Protein AF-A0A2V9AKW1-F1 (afdb_monomer)

Secondary structure (DSSP, 8-state):
--------EEEE-EEETT--B-EEE--STTSTT-EEEEEEEPPTT--HHHHHHHHHHTSPP-TTEEE---B-

Nearest PDB structures (foldseek):
  2r5w-assembly1_A  TM=8.453E-01  e=6.665E-02  Francisella tularensis subsp. tularensis
  2qjt-assembly1_A  TM=8.242E-01  e=8.004E-02  Francisella tularensis
  1rya-assembly1_B  TM=8.625E-01  e=3.259E-01  Escherichia coli
  2qjo-assembly1_C-2  TM=6.876E-01  e=2.000E-01  Synechocystis sp. PCC 6803
  3gg6-assembly1_A  TM=6.243E-01  e=1.770E-01  Homo sapiens

Radius of gyration: 13.37 Å; Cα contacts (8 Å, |Δi|>4): 101; chains: 1; bounding box: 30×23×42 Å

Sequence (72 aa):
MPESHPRVGVGVLLTNNQGRVLLTLRKLPPEAGCWSIVGGKVDFLETLEQCAIRAYASRRPKPGLSLAAPVL

Structure (mmCIF, N/CA/C/O backbone):
data_AF-A0A2V9AKW1-F1
#
_entry.id   AF-A0A2V9AKW1-F1
#
loop_
_atom_site.group_PDB
_atom_site.id
_atom_site.type_symbol
_atom_site.label_atom_id
_atom_site.label_alt_id
_atom_site.label_comp_id
_atom_site.label_asym_id
_atom_site.label_entity_id
_atom_site.label_seq_id
_atom_site.pdbx_PDB_ins_code
_atom_site.Cartn_x
_atom_site.Cartn_y
_atom_site.Cartn_z
_atom_site.occupancy
_atom_site.B_iso_or_equiv
_atom_site.auth_seq_id
_atom_site.auth_comp_id
_atom_site.auth_asym_id
_atom_site.auth_atom_id
_atom_site.pdbx_PDB_model_num
ATOM 1 N N . MET A 1 1 ? 4.533 -6.530 -28.029 1.00 51.31 1 MET A N 1
ATOM 2 C CA . MET A 1 1 ? 3.840 -6.838 -26.759 1.00 51.31 1 MET A CA 1
ATOM 3 C C . MET A 1 1 ? 4.563 -6.067 -25.671 1.00 51.31 1 MET A C 1
ATOM 5 O O . MET A 1 1 ? 5.783 -6.184 -25.659 1.00 51.31 1 MET A O 1
ATOM 9 N N . PRO A 1 2 ? 3.915 -5.224 -24.846 1.00 55.84 2 PRO A N 1
ATOM 10 C CA . PRO A 1 2 ? 4.640 -4.601 -23.744 1.00 55.84 2 PRO A CA 1
ATOM 11 C C . PRO A 1 2 ? 5.167 -5.729 -22.853 1.00 55.84 2 PRO A C 1
ATOM 13 O O . PRO A 1 2 ? 4.421 -6.662 -22.556 1.00 55.84 2 PRO A O 1
ATOM 16 N N . GLU A 1 3 ? 6.453 -5.688 -22.509 1.00 56.56 3 GLU A N 1
ATOM 17 C CA . GLU A 1 3 ? 7.069 -6.671 -21.620 1.00 56.56 3 GLU A CA 1
ATOM 18 C C . GLU A 1 3 ? 6.215 -6.830 -20.359 1.00 56.56 3 GLU A C 1
ATOM 20 O O . GLU A 1 3 ? 5.979 -5.870 -19.623 1.00 56.56 3 GLU A O 1
ATOM 25 N N . SER A 1 4 ? 5.728 -8.045 -20.111 1.00 70.81 4 SER A N 1
ATOM 26 C CA . SER A 1 4 ? 4.984 -8.385 -18.903 1.00 70.81 4 SER A CA 1
ATOM 27 C C . SER A 1 4 ? 5.963 -8.675 -17.770 1.00 70.81 4 SER A C 1
ATOM 29 O O . SER A 1 4 ? 6.013 -9.786 -17.245 1.00 70.81 4 SER A O 1
ATOM 31 N N . HIS A 1 5 ? 6.801 -7.699 -17.428 1.00 80.38 5 HIS A N 1
ATOM 32 C CA . HIS A 1 5 ? 7.640 -7.821 -16.247 1.00 80.38 5 HIS A CA 1
ATOM 33 C C . HIS A 1 5 ? 6.759 -7.677 -14.995 1.00 80.38 5 HIS A C 1
ATOM 35 O O . HIS A 1 5 ? 5.889 -6.793 -14.947 1.00 80.38 5 HIS A O 1
ATOM 41 N N . PRO A 1 6 ? 6.946 -8.538 -13.979 1.00 84.19 6 PRO A N 1
ATOM 42 C CA . PRO A 1 6 ? 6.260 -8.374 -12.708 1.00 84.19 6 PRO A CA 1
ATOM 43 C C . PRO A 1 6 ? 6.592 -6.995 -12.134 1.00 84.19 6 PRO A C 1
ATOM 45 O O . PRO A 1 6 ? 7.727 -6.523 -12.213 1.00 84.19 6 PRO A O 1
ATOM 48 N N . ARG A 1 7 ?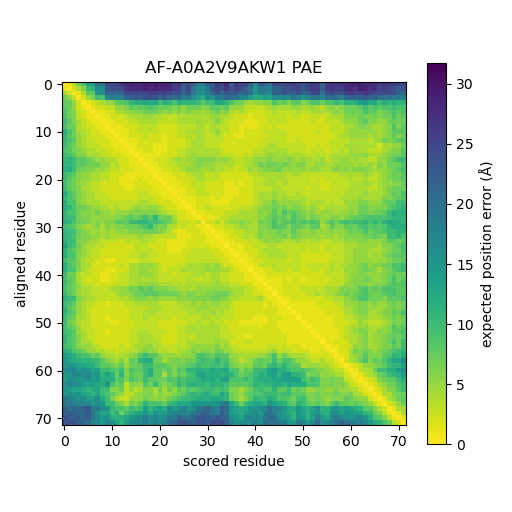 5.580 -6.330 -11.575 1.00 85.69 7 ARG A N 1
ATOM 49 C CA . ARG A 1 7 ? 5.74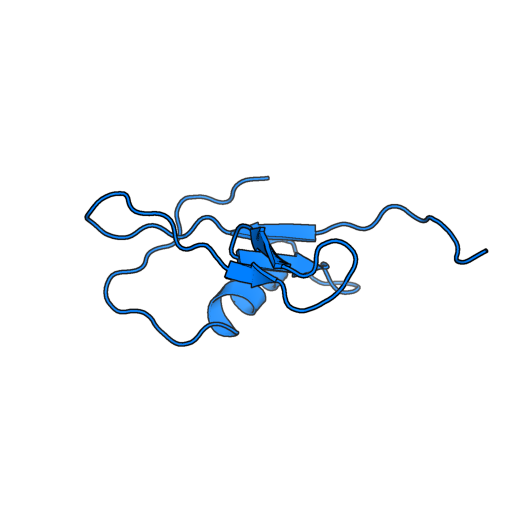6 -5.044 -10.895 1.00 85.69 7 ARG A CA 1
ATOM 50 C C . ARG A 1 7 ? 5.377 -5.184 -9.436 1.00 85.69 7 ARG A C 1
ATOM 52 O O . ARG A 1 7 ? 4.401 -5.852 -9.108 1.00 85.69 7 ARG A O 1
ATOM 59 N N . VAL A 1 8 ? 6.142 -4.503 -8.596 1.00 89.25 8 VAL A N 1
ATOM 60 C CA . VAL A 1 8 ? 5.888 -4.417 -7.162 1.00 89.25 8 VAL A CA 1
ATOM 61 C C . VAL A 1 8 ? 4.976 -3.223 -6.900 1.00 89.25 8 VAL A C 1
ATOM 63 O O . VAL A 1 8 ? 5.163 -2.130 -7.445 1.00 89.25 8 VAL A O 1
ATOM 66 N N . GLY A 1 9 ? 3.956 -3.446 -6.084 1.00 89.81 9 GLY A N 1
ATOM 67 C CA . GLY A 1 9 ? 3.087 -2.403 -5.566 1.00 89.81 9 GLY A CA 1
ATOM 68 C C . GLY A 1 9 ? 2.940 -2.558 -4.064 1.00 89.81 9 GLY A C 1
ATOM 69 O O . GLY A 1 9 ? 3.186 -3.635 -3.529 1.00 89.81 9 GLY A O 1
ATOM 70 N N . VAL A 1 10 ? 2.537 -1.481 -3.402 1.00 92.00 10 VAL A N 1
ATOM 71 C CA . VAL A 1 10 ? 2.233 -1.488 -1.971 1.00 92.00 10 VAL A CA 1
ATOM 72 C C . VAL A 1 10 ? 0.778 -1.100 -1.751 1.00 92.00 10 VAL A C 1
ATOM 74 O O . VAL A 1 10 ? 0.258 -0.182 -2.399 1.00 92.00 10 VAL A O 1
ATOM 77 N N . GLY A 1 11 ? 0.129 -1.814 -0.836 1.00 90.56 11 GLY A N 1
ATOM 78 C CA . GLY A 1 11 ? -1.198 -1.515 -0.323 1.00 90.56 11 GLY A CA 1
ATOM 79 C C . GLY A 1 11 ? -1.120 -0.939 1.087 1.00 90.56 11 GLY A C 1
ATOM 80 O O . GLY A 1 11 ? -0.328 -1.370 1.916 1.00 90.56 11 GLY A O 1
ATOM 81 N N . VAL A 1 12 ? -1.963 0.045 1.373 1.00 89.38 12 VAL A N 1
ATOM 82 C CA . VAL A 1 12 ? -2.091 0.679 2.681 1.00 89.38 12 VAL A CA 1
ATOM 83 C C . VAL A 1 12 ? -3.536 0.554 3.128 1.00 89.38 12 VAL A C 1
ATOM 85 O O . VAL A 1 12 ? -4.452 1.131 2.528 1.00 89.38 12 VAL A O 1
ATOM 88 N N . LEU A 1 13 ? -3.739 -0.195 4.208 1.00 90.31 13 LEU A N 1
ATOM 89 C CA . LEU A 1 13 ? -5.034 -0.292 4.853 1.00 90.31 13 LEU A CA 1
ATOM 90 C C . LEU A 1 13 ? -5.186 0.883 5.818 1.00 90.31 13 LEU A C 1
ATOM 92 O O . LEU A 1 13 ? -4.399 1.073 6.739 1.00 90.31 13 LEU A O 1
ATOM 96 N N . LEU A 1 14 ? -6.202 1.703 5.588 1.00 87.44 14 LEU A N 1
ATOM 97 C CA . LEU A 1 14 ? -6.477 2.867 6.416 1.00 87.44 14 LEU A CA 1
ATOM 98 C C . LEU A 1 14 ? -7.820 2.682 7.091 1.00 87.44 14 LEU A C 1
ATOM 100 O O . LEU A 1 14 ? -8.828 2.490 6.406 1.00 87.44 14 LEU A O 1
ATOM 104 N N . THR A 1 15 ? -7.832 2.770 8.415 1.00 89.50 15 THR A N 1
ATOM 105 C CA . THR A 1 15 ? -9.033 2.558 9.221 1.00 89.50 15 THR A CA 1
ATOM 106 C C . THR A 1 15 ? -9.344 3.772 10.071 1.00 89.50 15 THR A C 1
ATOM 108 O O . THR A 1 15 ? -8.441 4.490 10.501 1.00 89.50 15 THR A O 1
ATOM 111 N N . ASN A 1 16 ? -10.629 4.012 10.319 1.00 88.31 16 ASN A N 1
ATOM 112 C CA . ASN A 1 16 ? -11.057 4.985 11.319 1.00 88.31 16 ASN A CA 1
ATOM 113 C C . ASN A 1 16 ? -11.354 4.311 12.670 1.00 88.31 16 ASN A C 1
ATOM 115 O O . ASN A 1 16 ? -11.396 3.085 12.770 1.00 88.31 16 ASN A O 1
ATOM 119 N N . ASN A 1 17 ? -11.656 5.113 13.693 1.00 88.50 17 ASN A N 1
ATOM 120 C CA . ASN A 1 17 ? -11.989 4.628 15.043 1.00 88.50 17 ASN A CA 1
ATOM 121 C C . ASN A 1 17 ? -13.262 3.758 15.108 1.00 88.50 17 ASN A C 1
ATOM 123 O O . ASN A 1 17 ? -13.565 3.190 16.149 1.00 88.50 17 ASN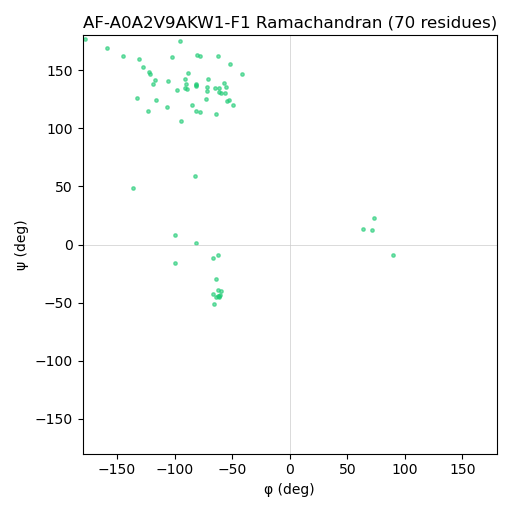 A O 1
ATOM 127 N N . GLN A 1 18 ? -14.025 3.671 14.016 1.00 91.44 18 GLN A N 1
ATOM 128 C CA . GLN A 1 18 ? -15.211 2.821 13.893 1.00 91.44 18 GLN A CA 1
ATOM 129 C C . GLN A 1 18 ? -14.907 1.511 13.145 1.00 91.44 18 GLN A C 1
ATOM 131 O O . GLN A 1 18 ? -15.836 0.805 12.762 1.00 91.44 18 GLN A O 1
ATOM 136 N N . GLY A 1 19 ? -13.633 1.216 12.860 1.00 88.19 19 GLY A N 1
ATOM 137 C CA . GLY A 1 19 ? -13.220 0.027 12.112 1.00 88.19 19 GLY A CA 1
ATOM 138 C C . GLY A 1 19 ? -13.560 0.069 10.618 1.00 88.19 19 GLY A C 1
ATOM 139 O O . GLY A 1 19 ? -13.487 -0.952 9.941 1.00 88.19 19 GLY A O 1
ATOM 140 N N . ARG A 1 20 ? -13.945 1.230 10.070 1.00 90.56 20 ARG A N 1
ATOM 141 C CA . ARG A 1 20 ? -14.256 1.373 8.639 1.00 90.56 20 ARG A CA 1
ATOM 142 C C . ARG A 1 20 ? -12.975 1.544 7.839 1.00 90.56 20 ARG A C 1
ATOM 144 O O . ARG A 1 20 ? -12.126 2.348 8.219 1.00 90.56 20 ARG A O 1
ATOM 151 N N . VAL A 1 21 ? -12.888 0.860 6.702 1.00 90.38 21 VAL A N 1
ATOM 152 C CA . VAL A 1 21 ? -11.742 0.924 5.786 1.00 90.38 21 VAL A CA 1
ATOM 153 C C . VAL A 1 21 ? -11.943 2.015 4.737 1.00 90.38 21 VAL A C 1
ATOM 155 O O . VAL A 1 21 ? -13.005 2.114 4.118 1.00 90.38 21 VAL A O 1
ATOM 158 N N . LEU A 1 22 ? -10.909 2.822 4.491 1.00 89.94 22 LEU A N 1
ATOM 159 C CA . LEU A 1 22 ? -10.902 3.746 3.364 1.00 89.94 22 LEU A CA 1
ATOM 160 C C . LEU A 1 22 ? -10.596 2.996 2.066 1.00 89.94 22 LEU A C 1
ATOM 162 O O . LEU A 1 22 ? -9.473 2.552 1.833 1.00 89.94 22 LEU A O 1
ATOM 166 N N . LEU A 1 23 ? -11.591 2.954 1.187 1.00 91.75 23 LEU A N 1
ATOM 167 C CA . LEU A 1 23 ? -11.443 2.481 -0.182 1.00 91.75 23 LEU A CA 1
ATOM 168 C C . LEU A 1 23 ? -11.371 3.639 -1.170 1.00 91.75 23 LEU A C 1
ATOM 170 O O . LEU A 1 23 ? -11.743 4.786 -0.896 1.00 91.75 23 LEU A O 1
ATOM 174 N N . THR A 1 24 ? -10.865 3.318 -2.351 1.00 90.00 24 THR A N 1
ATOM 175 C CA . THR A 1 24 ? -10.557 4.275 -3.395 1.00 90.00 24 THR A CA 1
ATOM 176 C C . THR A 1 24 ? -11.119 3.778 -4.709 1.00 90.00 24 THR A C 1
ATOM 178 O O . THR A 1 24 ? -10.870 2.642 -5.104 1.00 90.00 24 THR A O 1
ATOM 181 N N . LEU A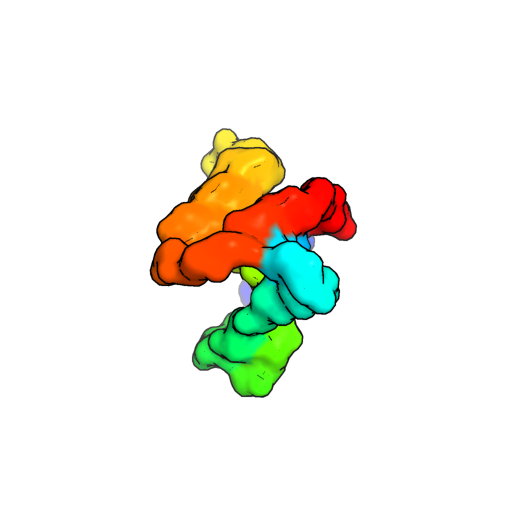 1 25 ? -11.914 4.620 -5.365 1.00 91.94 25 LEU A N 1
ATOM 182 C CA . LEU A 1 25 ? -12.476 4.292 -6.665 1.00 91.94 25 LEU A CA 1
ATOM 183 C C . LEU A 1 25 ? -11.425 4.566 -7.738 1.00 91.94 25 LEU A C 1
ATOM 185 O O . LEU A 1 25 ? -11.001 5.711 -7.937 1.00 91.94 25 LEU A O 1
ATOM 189 N N . ARG A 1 26 ? -10.983 3.507 -8.411 1.00 90.50 26 ARG A N 1
ATOM 190 C CA . ARG A 1 26 ? -9.979 3.592 -9.464 1.00 90.50 26 ARG A CA 1
ATOM 191 C C . ARG A 1 26 ? -10.569 4.247 -10.707 1.00 90.50 26 ARG A C 1
ATOM 193 O O . ARG A 1 26 ? -11.632 3.865 -11.182 1.00 90.50 26 ARG A O 1
ATOM 200 N N . LYS A 1 27 ? -9.846 5.217 -11.266 1.00 89.69 27 LYS A N 1
ATOM 201 C CA . LYS A 1 27 ? -10.248 5.919 -12.498 1.00 89.69 27 LYS A CA 1
ATOM 202 C C . LYS A 1 27 ? -9.542 5.407 -13.753 1.00 89.69 27 LYS A C 1
ATOM 204 O O . LYS A 1 27 ? -9.976 5.722 -14.852 1.00 89.69 27 LYS A O 1
ATOM 209 N N . LEU A 1 28 ? -8.449 4.657 -13.592 1.00 85.12 28 LEU A N 1
ATOM 210 C CA . LEU A 1 28 ? -7.555 4.262 -14.682 1.00 85.12 28 LEU A CA 1
ATOM 211 C C . LEU A 1 28 ? -7.442 2.729 -14.802 1.00 85.12 28 LEU A C 1
ATOM 213 O O . LEU A 1 28 ? -7.456 2.038 -13.769 1.00 85.12 28 LEU A O 1
ATOM 217 N N . PRO A 1 29 ? -7.267 2.197 -16.031 1.00 83.69 29 PRO A N 1
ATOM 218 C CA . PRO A 1 29 ? -6.947 0.789 -16.271 1.00 83.69 29 PRO A CA 1
ATOM 219 C C . PRO A 1 29 ? -5.733 0.309 -15.450 1.00 83.69 29 PRO A C 1
ATOM 221 O O . PRO A 1 29 ? -4.888 1.125 -15.064 1.00 83.69 29 PRO A O 1
ATOM 224 N N . PRO A 1 30 ? -5.604 -0.999 -15.159 1.00 71.19 30 PRO A N 1
ATOM 225 C CA . PRO A 1 30 ? -6.424 -2.120 -15.645 1.00 71.19 30 PRO A CA 1
ATOM 226 C C . PRO A 1 30 ? -7.761 -2.360 -14.914 1.00 71.19 30 PRO A C 1
ATOM 228 O O . PRO A 1 30 ? -8.494 -3.256 -15.300 1.00 71.19 30 PRO A O 1
ATOM 231 N N . GLU A 1 31 ? -8.135 -1.553 -13.918 1.00 84.38 31 GLU A N 1
ATOM 232 C CA . GLU A 1 31 ? -9.357 -1.783 -13.118 1.00 84.38 31 GLU A CA 1
ATOM 233 C C . GLU A 1 31 ? -10.134 -0.477 -12.896 1.00 84.38 31 GLU A C 1
ATOM 235 O O . GLU A 1 31 ? -10.450 -0.095 -11.769 1.00 84.38 31 GLU A O 1
ATOM 240 N N . ALA A 1 32 ? -10.361 0.289 -13.963 1.00 90.31 32 ALA A N 1
ATOM 241 C CA . ALA A 1 32 ? -11.180 1.494 -13.867 1.00 90.31 32 ALA A CA 1
ATOM 242 C C . ALA A 1 32 ? -12.609 1.122 -13.426 1.00 90.31 32 ALA A C 1
ATOM 244 O O . ALA A 1 32 ? -13.188 0.173 -13.944 1.00 90.31 32 ALA A O 1
ATOM 245 N N . GLY A 1 33 ? -13.172 1.862 -12.469 1.00 93.50 33 GLY A N 1
ATOM 246 C CA . GLY A 1 33 ? -14.500 1.604 -11.901 1.00 93.50 33 GLY A CA 1
ATOM 247 C C . GLY A 1 33 ? -14.520 0.663 -10.691 1.00 93.50 33 GLY A C 1
ATOM 248 O O . GLY A 1 33 ? -15.542 0.589 -10.014 1.00 93.50 33 GLY A O 1
ATOM 249 N N . CYS A 1 34 ? -13.407 0.004 -10.357 1.00 93.81 34 CYS A N 1
ATOM 250 C CA . CYS A 1 34 ? -13.322 -0.865 -9.183 1.00 93.81 34 CYS A CA 1
ATOM 251 C C . CYS A 1 34 ? -12.899 -0.099 -7.920 1.00 93.81 34 CYS A C 1
ATOM 253 O O . CYS A 1 34 ? -12.103 0.847 -7.970 1.00 93.81 34 CYS A O 1
ATOM 255 N N . TRP A 1 35 ? -13.403 -0.543 -6.768 1.00 93.81 35 TRP A N 1
ATOM 256 C CA . TRP A 1 35 ? -12.910 -0.111 -5.462 1.00 93.81 35 TRP A CA 1
ATOM 257 C C . TRP A 1 35 ? -11.657 -0.900 -5.088 1.00 93.81 35 TRP A C 1
ATOM 259 O O . TRP A 1 35 ? -11.614 -2.115 -5.244 1.00 93.81 35 TRP A O 1
ATOM 269 N N . SER A 1 36 ? -10.646 -0.210 -4.572 1.00 90.75 36 SER A N 1
ATOM 270 C CA . SER A 1 36 ? -9.402 -0.820 -4.103 1.00 90.75 36 SER A CA 1
ATOM 271 C C . SER A 1 36 ? -8.868 -0.074 -2.882 1.00 90.75 36 SER A C 1
ATOM 273 O O . SER A 1 36 ? -9.260 1.070 -2.622 1.00 90.75 36 SER A O 1
ATOM 275 N N . ILE A 1 37 ? -7.973 -0.710 -2.131 1.00 90.94 37 ILE A N 1
ATOM 276 C CA . ILE A 1 37 ? -7.253 -0.071 -1.025 1.00 90.94 37 ILE A CA 1
ATOM 277 C C . ILE A 1 37 ? -6.379 1.084 -1.537 1.00 90.94 37 ILE A C 1
ATOM 279 O O . ILE A 1 37 ? -6.109 1.213 -2.735 1.00 90.94 37 ILE A O 1
ATOM 283 N N . VAL A 1 38 ? -5.963 1.979 -0.639 1.00 90.06 38 VAL A N 1
ATOM 284 C CA . VAL A 1 38 ? -4.971 3.002 -0.997 1.00 90.06 38 VAL A CA 1
ATOM 285 C C . VAL A 1 38 ? -3.666 2.288 -1.320 1.00 90.06 38 VAL A C 1
ATOM 287 O O . VAL A 1 38 ? -3.268 1.389 -0.597 1.00 90.06 38 VAL A O 1
ATOM 290 N N . GLY A 1 39 ? -2.998 2.667 -2.399 1.00 89.50 39 GLY A N 1
ATOM 291 C CA . GLY A 1 39 ? -1.763 2.011 -2.792 1.00 89.50 39 GLY A CA 1
ATOM 292 C C . GLY A 1 39 ? -1.152 2.635 -4.029 1.00 89.50 39 GLY A C 1
ATOM 293 O O . GLY A 1 39 ? -1.721 3.554 -4.630 1.00 89.50 39 GLY A O 1
ATOM 294 N N . GLY A 1 40 ? 0.014 2.126 -4.396 1.00 88.56 40 GLY A N 1
ATOM 295 C CA . GLY A 1 40 ? 0.807 2.647 -5.497 1.00 88.56 40 GLY A CA 1
ATOM 296 C C . GLY A 1 40 ? 1.795 1.623 -6.028 1.00 88.56 40 GLY A C 1
ATOM 297 O O . GLY A 1 40 ? 1.996 0.560 -5.444 1.00 88.56 40 GLY A O 1
ATOM 298 N N . LYS A 1 41 ? 2.394 1.952 -7.172 1.00 90.75 41 LYS A N 1
ATOM 299 C CA . LYS A 1 41 ? 3.557 1.231 -7.689 1.00 90.75 41 LYS A CA 1
ATOM 300 C C . LYS A 1 41 ? 4.795 1.758 -6.974 1.00 90.75 41 LYS A C 1
ATOM 302 O O . LYS A 1 41 ? 4.908 2.973 -6.796 1.00 90.75 41 LYS A O 1
ATOM 307 N N . VAL A 1 42 ? 5.679 0.842 -6.600 1.00 91.56 42 VAL A N 1
ATOM 308 C CA . VAL A 1 42 ? 6.979 1.185 -6.023 1.00 91.56 42 VAL A CA 1
ATOM 309 C C . VAL A 1 42 ? 7.851 1.741 -7.140 1.00 91.56 42 VAL A C 1
ATOM 311 O O . VAL A 1 42 ? 7.985 1.108 -8.193 1.00 91.56 42 VAL 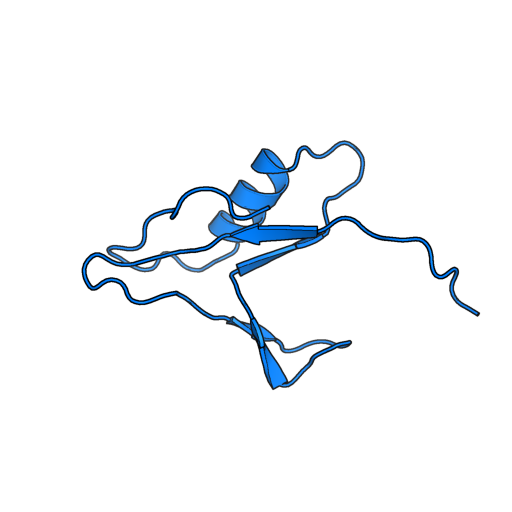A O 1
ATOM 314 N N . ASP A 1 43 ? 8.378 2.943 -6.935 1.00 91.12 43 ASP A N 1
ATOM 315 C CA . ASP A 1 43 ? 9.273 3.581 -7.895 1.00 91.12 43 ASP A CA 1
ATOM 316 C C . ASP A 1 43 ? 10.704 3.027 -7.761 1.00 91.12 43 ASP A C 1
ATOM 318 O O . ASP A 1 43 ? 11.064 2.365 -6.785 1.00 91.12 43 ASP A O 1
ATOM 322 N N . PHE A 1 44 ? 11.541 3.244 -8.777 1.00 89.50 44 PHE A N 1
ATOM 323 C CA . PHE A 1 44 ? 12.914 2.737 -8.760 1.00 89.50 44 PHE A CA 1
ATOM 324 C C . PHE A 1 44 ? 13.702 3.340 -7.585 1.00 89.50 44 PHE A C 1
ATOM 326 O O . PHE A 1 44 ? 13.695 4.555 -7.401 1.00 89.50 44 PHE A O 1
ATOM 333 N N . LEU A 1 45 ? 14.394 2.485 -6.820 1.00 91.81 45 LEU A N 1
ATOM 334 C CA . LEU A 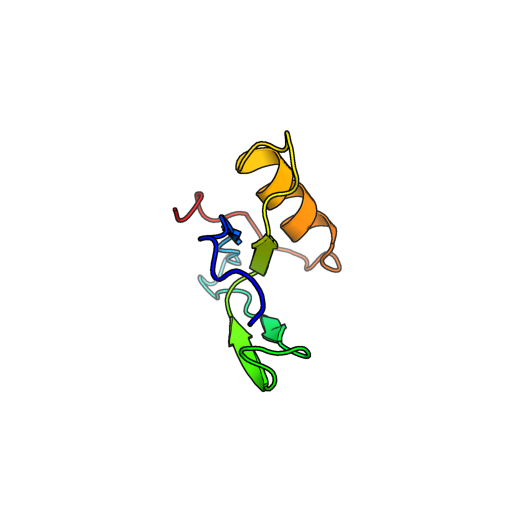1 45 ? 15.133 2.830 -5.591 1.00 91.81 45 LEU A CA 1
ATOM 335 C C . LEU A 1 45 ? 14.268 3.353 -4.427 1.00 91.81 45 LEU A C 1
ATOM 337 O O . LEU A 1 45 ? 14.812 3.864 -3.450 1.00 91.81 45 LEU A O 1
ATOM 341 N N . GLU A 1 46 ? 12.946 3.200 -4.496 1.00 92.19 46 GLU A N 1
ATOM 342 C CA . GLU A 1 46 ? 12.032 3.516 -3.397 1.00 92.19 46 GLU A CA 1
ATOM 343 C C . GLU A 1 46 ? 11.821 2.286 -2.495 1.00 92.19 46 GLU A C 1
ATOM 345 O O . GLU A 1 46 ? 11.656 1.166 -2.987 1.00 92.19 46 GLU A O 1
ATOM 350 N N . THR A 1 47 ? 11.799 2.468 -1.170 1.00 92.38 47 THR A N 1
ATOM 351 C CA . THR A 1 47 ? 11.396 1.393 -0.246 1.00 92.38 47 THR A CA 1
ATOM 352 C C . THR A 1 47 ? 9.874 1.223 -0.214 1.00 92.38 47 THR A C 1
ATOM 354 O O . THR A 1 47 ? 9.111 2.122 -0.581 1.00 92.38 47 THR A O 1
ATOM 357 N N . LEU A 1 48 ? 9.399 0.076 0.277 1.00 90.88 48 LEU A N 1
ATOM 358 C CA . LEU A 1 48 ? 7.961 -0.174 0.428 1.00 90.88 48 LEU A CA 1
ATOM 359 C C . LEU A 1 48 ? 7.304 0.855 1.361 1.00 90.88 48 LEU A C 1
ATOM 361 O O . LEU A 1 48 ? 6.213 1.348 1.075 1.00 90.88 48 LEU A O 1
ATOM 365 N N . GLU A 1 49 ? 7.988 1.227 2.444 1.00 89.38 49 GLU A N 1
ATOM 366 C CA . GLU A 1 49 ? 7.527 2.213 3.422 1.00 89.38 49 GLU A CA 1
ATOM 367 C C . GLU A 1 49 ? 7.448 3.613 2.812 1.00 89.38 49 GLU A C 1
ATOM 369 O O . GLU A 1 49 ? 6.464 4.324 3.025 1.00 89.38 49 GLU A O 1
ATOM 374 N N . GLN A 1 50 ? 8.450 4.006 2.021 1.00 91.00 50 GLN A N 1
ATOM 375 C CA . GLN A 1 50 ? 8.448 5.287 1.311 1.00 91.00 50 GLN A CA 1
ATOM 376 C C . GLN A 1 50 ? 7.274 5.366 0.329 1.00 91.00 50 GLN A C 1
ATOM 378 O O . GLN A 1 50 ? 6.521 6.346 0.342 1.00 91.00 50 GLN A O 1
ATOM 383 N N . CYS A 1 51 ? 7.050 4.295 -0.438 1.00 91.31 51 CYS A N 1
ATOM 384 C CA . CYS A 1 51 ? 5.914 4.186 -1.347 1.00 91.31 51 CYS A CA 1
ATOM 385 C C . CYS A 1 51 ? 4.574 4.279 -0.594 1.00 91.31 51 CYS A C 1
ATOM 387 O O . CYS A 1 51 ? 3.668 5.011 -1.005 1.00 91.31 51 CYS A O 1
ATOM 389 N N . ALA A 1 52 ? 4.453 3.603 0.554 1.00 89.00 52 ALA A N 1
ATOM 390 C CA . ALA A 1 52 ? 3.255 3.628 1.391 1.00 89.00 52 ALA A CA 1
ATOM 391 C C . ALA A 1 52 ? 2.967 5.031 1.953 1.00 89.00 52 ALA A C 1
ATOM 393 O O . ALA A 1 52 ? 1.830 5.508 1.878 1.00 89.00 52 ALA A O 1
ATOM 394 N N . ILE A 1 53 ? 3.993 5.725 2.458 1.00 87.94 53 ILE A N 1
ATOM 395 C CA . ILE A 1 53 ? 3.884 7.103 2.959 1.00 87.94 53 ILE A CA 1
ATOM 396 C C . ILE A 1 53 ? 3.455 8.049 1.835 1.00 87.94 53 ILE A C 1
ATOM 398 O O . ILE A 1 53 ? 2.546 8.856 2.029 1.00 87.94 53 ILE A O 1
ATOM 402 N N . ARG A 1 54 ? 4.045 7.929 0.640 1.00 89.44 54 ARG A N 1
ATOM 403 C CA . ARG A 1 54 ? 3.664 8.728 -0.534 1.00 89.44 54 ARG 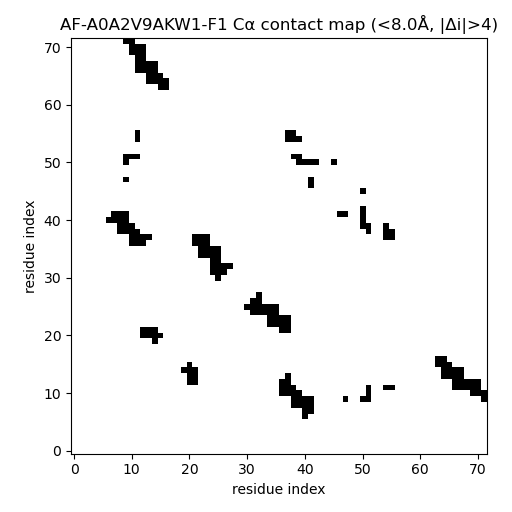A CA 1
ATOM 404 C C . ARG A 1 54 ? 2.222 8.464 -0.959 1.00 89.44 54 ARG A C 1
ATOM 406 O O . ARG A 1 54 ? 1.476 9.412 -1.223 1.00 89.44 54 ARG A O 1
ATOM 413 N N . ALA A 1 55 ? 1.805 7.201 -1.003 1.00 87.50 55 ALA A N 1
ATOM 414 C CA . ALA A 1 55 ? 0.436 6.820 -1.342 1.00 87.50 55 ALA A CA 1
ATOM 415 C C . ALA A 1 55 ? -0.580 7.375 -0.328 1.00 87.50 55 ALA A C 1
ATOM 417 O O . ALA A 1 55 ? -1.646 7.854 -0.728 1.00 87.50 55 ALA A O 1
ATOM 418 N N . TYR A 1 56 ? -0.234 7.363 0.963 1.00 85.00 56 TYR A N 1
ATOM 419 C CA . TYR A 1 56 ? -1.019 7.985 2.027 1.00 85.00 56 TYR A CA 1
ATOM 420 C C . TYR A 1 56 ? -1.078 9.514 1.885 1.00 85.00 56 TYR A C 1
ATOM 422 O O . TYR A 1 56 ? -2.170 10.079 1.844 1.00 85.00 56 TYR A O 1
ATOM 430 N N . ALA A 1 57 ? 0.069 10.183 1.733 1.00 83.94 57 ALA A N 1
ATOM 431 C CA . ALA A 1 57 ? 0.174 11.642 1.630 1.00 83.94 57 ALA A CA 1
ATOM 432 C C . ALA A 1 57 ? -0.508 12.216 0.377 1.00 83.94 57 ALA A C 1
ATOM 434 O O . ALA A 1 57 ? -1.032 13.326 0.401 1.00 83.94 57 ALA A O 1
ATOM 435 N N . SER A 1 58 ? -0.564 11.440 -0.709 1.00 80.00 58 SER A N 1
ATOM 436 C CA . SER A 1 58 ? -1.282 11.813 -1.936 1.00 80.00 58 SER A CA 1
ATOM 437 C C . SER A 1 58 ? -2.804 11.896 -1.741 1.00 80.00 58 SER A C 1
ATOM 439 O O . SER A 1 58 ? -3.527 12.362 -2.626 1.00 80.00 58 SER A O 1
ATOM 441 N N . ARG A 1 59 ? -3.336 11.418 -0.609 1.00 78.19 59 ARG A N 1
ATOM 442 C CA . ARG A 1 59 ? -4.761 11.499 -0.284 1.00 78.19 59 ARG A CA 1
ATOM 443 C C . ARG A 1 59 ? -5.057 12.780 0.479 1.00 78.19 59 ARG A C 1
ATOM 445 O O . ARG A 1 59 ? -4.325 13.192 1.370 1.00 78.19 59 ARG A O 1
ATOM 452 N N . ARG A 1 60 ? -6.216 13.373 0.183 1.00 73.88 60 ARG A N 1
ATOM 453 C CA . ARG A 1 60 ? -6.758 14.467 0.993 1.00 73.88 60 ARG A CA 1
ATOM 454 C C . ARG A 1 60 ? -6.891 13.996 2.454 1.00 73.88 60 ARG A C 1
ATOM 456 O O . ARG A 1 60 ? -7.516 12.948 2.656 1.00 73.88 60 ARG A O 1
ATOM 463 N N . PRO A 1 61 ? -6.389 14.759 3.444 1.00 66.06 61 PRO A N 1
ATOM 464 C CA . PRO A 1 61 ? -6.519 14.413 4.854 1.00 66.06 61 PRO A CA 1
ATOM 465 C C . PRO A 1 61 ? -7.981 14.149 5.221 1.00 66.06 61 PRO A C 1
ATOM 467 O O . PRO A 1 61 ? -8.861 14.979 4.980 1.00 66.06 61 PRO A O 1
ATOM 470 N N . LYS A 1 62 ? -8.242 12.965 5.776 1.00 68.56 62 LYS A N 1
ATOM 471 C CA . LYS A 1 62 ? -9.535 12.573 6.341 1.00 68.56 62 LYS A CA 1
ATOM 472 C C . LYS A 1 62 ? -9.363 12.574 7.866 1.00 68.56 62 LYS A C 1
ATOM 474 O O . LYS A 1 62 ? -8.523 11.816 8.349 1.00 68.56 62 LYS A O 1
ATOM 479 N N . PRO A 1 63 ? -10.101 13.406 8.622 1.00 73.62 63 PRO A N 1
ATOM 480 C CA . PRO A 1 63 ? -10.017 13.410 10.079 1.00 73.62 63 PRO A CA 1
ATOM 481 C C . PRO A 1 63 ? -10.287 12.015 10.655 1.00 73.62 63 PRO A C 1
ATOM 483 O O . PRO A 1 6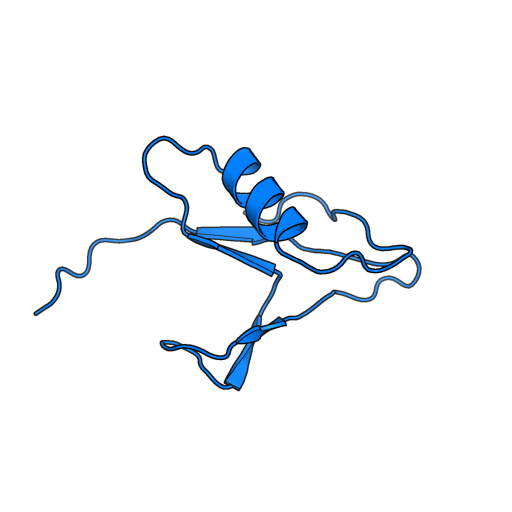3 ? -11.222 11.341 10.220 1.00 73.62 63 PRO A O 1
ATOM 486 N N . GLY A 1 64 ? -9.475 11.593 11.626 1.00 76.38 64 GLY A N 1
ATOM 487 C CA . GLY A 1 64 ? -9.663 10.321 12.333 1.00 76.38 64 GLY A CA 1
ATOM 488 C C . GLY A 1 64 ? -9.308 9.069 11.527 1.00 76.38 64 GLY A C 1
ATOM 489 O O . GLY A 1 64 ? -9.845 8.004 11.821 1.00 76.38 64 GLY A O 1
ATOM 490 N N . LEU A 1 65 ? -8.458 9.190 10.502 1.00 73.31 65 LEU A N 1
ATOM 491 C CA . LEU A 1 65 ? -7.908 8.057 9.763 1.00 73.31 65 LEU A CA 1
ATOM 492 C C . LEU A 1 65 ? -6.503 7.723 10.280 1.00 73.31 65 LEU A C 1
ATOM 494 O O . LEU A 1 65 ? -5.668 8.615 10.425 1.00 73.31 65 LEU A O 1
ATOM 498 N N . SER A 1 66 ? -6.237 6.445 10.522 1.00 71.62 66 SER A N 1
ATOM 499 C CA . SER A 1 66 ? -4.930 5.950 10.959 1.00 71.62 66 SER A CA 1
ATOM 500 C C . SER A 1 66 ? -4.459 4.815 10.052 1.00 71.62 66 SER A C 1
ATOM 502 O O . SER A 1 66 ? -5.275 4.110 9.452 1.00 71.62 66 SER A O 1
ATOM 504 N N . LEU A 1 67 ? -3.137 4.656 9.943 1.00 66.25 67 LEU A N 1
ATOM 505 C CA . LEU A 1 67 ? -2.522 3.496 9.300 1.00 66.25 67 LEU A CA 1
ATOM 506 C C . LEU A 1 67 ? -2.879 2.254 10.114 1.00 66.25 67 LEU A C 1
ATOM 508 O O . LEU A 1 67 ? -2.427 2.110 11.249 1.00 66.25 67 LEU A O 1
ATOM 512 N N . ALA A 1 68 ? -3.692 1.370 9.539 1.00 60.31 68 ALA A N 1
ATOM 513 C CA . ALA A 1 68 ? -3.664 -0.015 9.968 1.00 60.31 68 ALA A CA 1
ATOM 514 C C . ALA A 1 68 ? -2.340 -0.598 9.455 1.00 60.31 68 ALA A C 1
ATOM 516 O O . ALA A 1 68 ? -1.862 -0.196 8.392 1.00 60.31 68 ALA A O 1
ATOM 517 N N . ALA A 1 69 ? -1.710 -1.460 10.253 1.00 53.53 69 ALA A N 1
ATOM 518 C CA . ALA A 1 69 ? -0.395 -2.042 9.980 1.00 53.53 69 ALA A CA 1
ATOM 519 C C . ALA A 1 69 ? -0.211 -2.453 8.499 1.00 53.53 69 ALA A C 1
ATOM 521 O O . ALA A 1 69 ? -1.190 -2.856 7.862 1.00 53.53 69 ALA A O 1
ATOM 522 N N . PRO A 1 70 ? 1.013 -2.346 7.942 1.00 50.06 70 PRO A N 1
ATOM 523 C CA . PRO A 1 70 ? 1.258 -2.609 6.527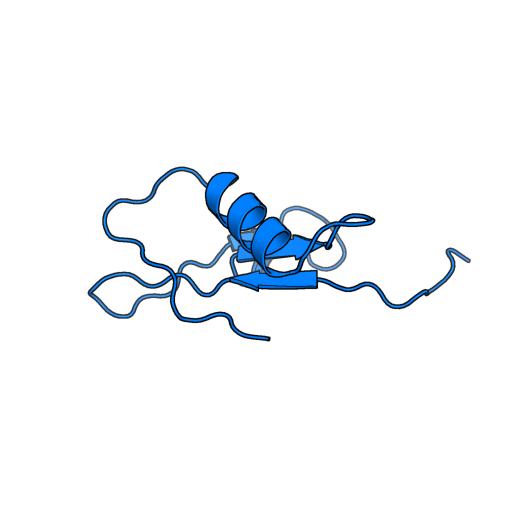 1.00 50.06 70 PRO A CA 1
ATOM 524 C C . PRO A 1 70 ? 0.759 -4.005 6.150 1.00 50.06 70 PRO A C 1
ATOM 526 O O . PRO A 1 70 ? 1.141 -5.002 6.762 1.00 50.06 70 PRO A O 1
ATOM 529 N N . VAL A 1 71 ? -0.126 -4.053 5.156 1.00 48.34 71 VAL A N 1
ATOM 530 C CA . VAL A 1 71 ? -0.614 -5.299 4.568 1.00 48.34 71 VAL A CA 1
ATOM 531 C C . VAL A 1 71 ? 0.280 -5.550 3.359 1.00 48.34 71 VAL A C 1
ATOM 533 O O . VAL A 1 71 ? 0.213 -4.789 2.393 1.00 48.34 71 VAL A O 1
ATOM 536 N N . LEU A 1 72 ? 1.182 -6.530 3.487 1.00 42.41 72 LEU A N 1
ATOM 537 C CA . LEU A 1 72 ? 2.042 -7.017 2.401 1.00 42.41 72 LEU A CA 1
ATOM 538 C C . LEU A 1 72 ? 1.203 -7.510 1.215 1.00 42.41 72 LEU A C 1
ATOM 540 O O . LEU A 1 72 ? 0.164 -8.164 1.467 1.00 42.41 72 LEU A O 1
#

Mean predicted aligned error: 6.28 Å

Solvent-accessible surface area (backbone atoms only — not comparable to full-atom values): 4555 Å² total; per-residue (Å²): 127,84,80,86,67,89,77,64,64,40,49,39,47,34,30,32,94,83,73,49,71,55,69,38,77,33,84,52,80,100,48,51,76,38,77,38,64,40,49,42,69,54,54,89,97,50,50,68,65,56,36,43,52,51,39,55,67,76,44,81,90,58,89,67,60,42,81,42,74,82,50,128

pLDDT: mean 82.46, std 12.8, range [42.41, 93.81]

Foldseek 3Di:
DPPPDDFDKWFWWKAFPVRDTDWDQACDPPDHRDIDGQMDTADPPRDNVNRRVVSVVVDDDDPRIDTDPTDD